Protein AF-A0A932TS19-F1 (afdb_monomer_lite)

Radius of gyration: 14.97 Å; chains: 1; bounding box: 32×15×45 Å

Foldseek 3Di:
DQDDPVSLVVLVVVLVVLVVVLVVCVVPPDPVCSCVVNVVSVVSSVVSVVVSVVVVPDDDPDD

Sequence (63 aa):
MIPNDEELKVTRERIRKFQEWLAQMRRTARPEEFQALASGYRLEVERVQAEVMEYLLRPVAAA

Structure (mmCIF, N/CA/C/O backbone):
data_AF-A0A932TS19-F1
#
_entry.id   AF-A0A932TS19-F1
#
loop_
_atom_site.group_PDB
_atom_site.id
_atom_site.type_symbol
_atom_site.label_atom_id
_atom_site.label_alt_id
_atom_site.label_comp_id
_atom_site.label_asym_id
_atom_site.label_entity_id
_atom_site.label_seq_id
_atom_site.pdbx_PDB_ins_code
_atom_site.Cartn_x
_atom_site.Cartn_y
_atom_site.Cartn_z
_atom_site.occupancy
_atom_site.B_iso_or_equiv
_atom_site.auth_seq_id
_atom_site.auth_comp_id
_atom_site.auth_asym_id
_atom_site.auth_atom_id
_atom_site.pdbx_PDB_model_num
ATOM 1 N N . MET A 1 1 ? 9.214 5.580 -5.147 1.00 82.31 1 MET A N 1
ATOM 2 C CA . MET A 1 1 ? 9.343 4.939 -6.473 1.00 82.31 1 MET A CA 1
ATOM 3 C C . MET A 1 1 ? 10.064 3.612 -6.320 1.00 82.31 1 MET A C 1
ATOM 5 O O . MET A 1 1 ? 11.208 3.598 -5.884 1.00 82.31 1 MET A O 1
ATOM 9 N N . ILE A 1 2 ? 9.414 2.520 -6.718 1.00 94.38 2 ILE A N 1
ATOM 10 C CA . ILE A 1 2 ? 9.987 1.165 -6.750 1.00 94.38 2 ILE A CA 1
ATOM 11 C C . ILE A 1 2 ? 11.023 1.076 -7.889 1.00 94.38 2 ILE A C 1
ATOM 13 O O . ILE A 1 2 ? 10.684 1.467 -9.006 1.00 94.38 2 ILE A O 1
ATOM 17 N N . PRO A 1 3 ? 12.273 0.636 -7.672 1.00 93.38 3 PRO A N 1
ATOM 18 C CA . PRO A 1 3 ? 13.307 0.648 -8.715 1.00 93.38 3 PRO A CA 1
ATOM 19 C C . PRO A 1 3 ? 13.348 -0.612 -9.590 1.00 93.38 3 PRO A C 1
ATOM 21 O O . PRO A 1 3 ? 13.767 -0.519 -10.739 1.00 93.38 3 PRO A O 1
ATOM 24 N N . ASN A 1 4 ? 12.940 -1.769 -9.069 1.00 94.19 4 ASN A N 1
ATOM 25 C CA . ASN A 1 4 ? 13.099 -3.066 -9.728 1.00 94.19 4 ASN A CA 1
ATOM 26 C C . ASN A 1 4 ? 12.058 -4.089 -9.228 1.00 94.19 4 ASN A C 1
ATOM 28 O O . ASN A 1 4 ? 11.262 -3.800 -8.330 1.00 94.19 4 ASN A O 1
ATOM 32 N N . ASP A 1 5 ? 12.087 -5.296 -9.799 1.00 95.75 5 ASP A N 1
ATOM 33 C CA . ASP A 1 5 ? 11.123 -6.360 -9.494 1.00 95.75 5 ASP A CA 1
ATOM 34 C C . ASP A 1 5 ? 11.281 -6.947 -8.083 1.00 95.75 5 ASP A C 1
ATOM 36 O O . ASP A 1 5 ? 10.309 -7.426 -7.491 1.00 95.75 5 ASP A O 1
ATOM 40 N N . GLU A 1 6 ? 12.486 -6.899 -7.515 1.00 96.69 6 GLU A N 1
ATOM 41 C CA . GLU A 1 6 ? 12.731 -7.339 -6.140 1.00 96.69 6 GLU A CA 1
ATOM 42 C C . GLU A 1 6 ? 12.035 -6.403 -5.146 1.00 96.69 6 GLU A C 1
ATOM 44 O O . GLU A 1 6 ? 11.248 -6.843 -4.304 1.00 96.69 6 GLU A O 1
ATOM 49 N N . GLU A 1 7 ? 12.221 -5.099 -5.320 1.00 97.19 7 GLU A N 1
ATOM 50 C CA . GLU A 1 7 ? 11.545 -4.075 -4.531 1.00 97.19 7 GLU A CA 1
ATOM 51 C C . GLU A 1 7 ? 10.033 -4.066 -4.785 1.00 97.19 7 GLU A C 1
ATOM 53 O O . GLU A 1 7 ? 9.253 -3.839 -3.857 1.00 97.19 7 GLU A O 1
ATOM 58 N N . LEU A 1 8 ? 9.574 -4.392 -6.003 1.00 97.19 8 LEU A N 1
ATOM 59 C CA . LEU A 1 8 ? 8.150 -4.602 -6.282 1.00 97.19 8 LEU A CA 1
ATOM 60 C C . LEU A 1 8 ? 7.590 -5.730 -5.408 1.00 97.19 8 LEU A C 1
ATOM 62 O O . LEU A 1 8 ? 6.524 -5.576 -4.803 1.00 97.19 8 LEU A O 1
ATOM 66 N N . LYS A 1 9 ? 8.296 -6.861 -5.321 1.00 97.62 9 LYS A N 1
ATOM 67 C CA . LYS A 1 9 ? 7.885 -8.006 -4.499 1.00 97.62 9 LYS A CA 1
ATOM 68 C C . LYS A 1 9 ? 7.817 -7.630 -3.019 1.00 97.62 9 LYS A C 1
ATOM 70 O O . LYS A 1 9 ? 6.800 -7.902 -2.378 1.00 97.62 9 LYS A O 1
ATOM 75 N N . VAL A 1 10 ? 8.852 -6.975 -2.492 1.00 97.31 10 VAL A N 1
ATOM 76 C CA . VAL A 1 10 ? 8.893 -6.495 -1.097 1.00 97.31 10 VAL A CA 1
ATOM 77 C C . VAL A 1 10 ? 7.742 -5.525 -0.819 1.00 97.31 10 VAL A C 1
ATOM 79 O O . VAL A 1 10 ? 7.054 -5.633 0.199 1.00 97.31 10 VAL A O 1
ATOM 82 N N . THR A 1 11 ? 7.474 -4.618 -1.755 1.00 96.94 11 THR A N 1
ATOM 83 C CA . THR A 1 11 ? 6.408 -3.622 -1.627 1.00 96.94 11 THR A CA 1
ATOM 84 C C . THR A 1 11 ? 5.020 -4.267 -1.596 1.00 96.94 11 THR A C 1
ATOM 86 O O . THR A 1 11 ? 4.202 -3.938 -0.734 1.00 96.94 11 THR A O 1
ATOM 89 N N . ARG A 1 12 ? 4.750 -5.245 -2.472 1.00 97.56 12 ARG A N 1
ATOM 90 C CA . ARG A 1 12 ? 3.478 -5.996 -2.479 1.00 97.56 12 ARG A CA 1
ATOM 91 C C . ARG A 1 12 ? 3.281 -6.804 -1.195 1.00 97.56 12 ARG A C 1
ATOM 93 O O . ARG A 1 12 ? 2.174 -6.852 -0.665 1.00 97.56 12 ARG A O 1
ATOM 100 N N . GLU A 1 13 ? 4.351 -7.379 -0.655 1.00 97.75 13 GLU A N 1
ATOM 101 C CA . GLU A 1 13 ? 4.323 -8.088 0.627 1.00 97.75 13 GLU A CA 1
ATOM 102 C C . GLU A 1 13 ? 4.007 -7.146 1.803 1.00 97.75 13 GLU A C 1
ATOM 104 O O . GLU A 1 13 ? 3.260 -7.502 2.716 1.00 97.75 13 GLU A O 1
ATOM 109 N N . ARG A 1 14 ? 4.507 -5.906 1.766 1.00 95.69 14 ARG A N 1
ATOM 110 C CA . ARG A 1 14 ? 4.153 -4.879 2.755 1.00 95.69 14 ARG A CA 1
ATOM 111 C C . ARG A 1 14 ? 2.666 -4.516 2.699 1.00 95.69 14 ARG A C 1
ATOM 113 O O . ARG A 1 14 ? 2.038 -4.432 3.754 1.00 95.69 14 ARG A O 1
ATOM 120 N N . ILE A 1 15 ? 2.094 -4.354 1.501 1.00 97.44 15 ILE A N 1
ATOM 121 C CA . ILE A 1 15 ? 0.647 -4.119 1.327 1.00 97.44 15 ILE A CA 1
ATOM 122 C C . ILE A 1 15 ? -0.159 -5.273 1.934 1.00 97.44 15 ILE A C 1
ATOM 124 O O . ILE A 1 15 ? -1.084 -5.020 2.706 1.00 97.44 15 ILE A O 1
ATOM 128 N N . ARG A 1 16 ? 0.220 -6.528 1.645 1.00 97.75 16 ARG A N 1
ATOM 129 C CA . ARG A 1 16 ? -0.438 -7.721 2.204 1.00 97.75 16 ARG A CA 1
ATOM 130 C C . ARG A 1 16 ? -0.488 -7.668 3.732 1.00 97.75 16 ARG A C 1
ATOM 132 O O . ARG A 1 16 ? -1.562 -7.809 4.310 1.00 97.75 16 ARG A O 1
ATOM 139 N N . LYS A 1 17 ? 0.645 -7.389 4.384 1.00 96.81 17 LYS A N 1
ATOM 140 C CA . LYS A 1 17 ? 0.723 -7.281 5.853 1.00 96.81 17 LYS A CA 1
ATOM 141 C C . LYS A 1 17 ? -0.179 -6.180 6.411 1.00 96.81 17 LYS A C 1
ATOM 143 O O . LYS A 1 17 ? -0.884 -6.408 7.391 1.00 96.81 17 LYS A O 1
ATOM 148 N N . PHE A 1 18 ? -0.206 -5.004 5.781 1.00 96.06 18 PHE A N 1
ATOM 149 C CA . PHE A 1 18 ? -1.104 -3.923 6.201 1.00 96.06 18 PHE A CA 1
ATOM 150 C C . PHE A 1 18 ? -2.580 -4.311 6.078 1.00 96.06 18 PHE A C 1
ATOM 152 O O . PHE A 1 18 ? -3.367 -4.030 6.982 1.00 96.06 18 PHE A O 1
ATOM 159 N N . GLN A 1 19 ? -2.958 -4.990 4.995 1.00 97.06 19 GLN A N 1
ATOM 160 C CA . GLN A 1 19 ? -4.323 -5.479 4.800 1.00 97.06 19 GLN A CA 1
ATOM 161 C C . GLN A 1 19 ? -4.703 -6.554 5.828 1.00 97.06 19 GLN A C 1
ATOM 163 O O . GLN A 1 19 ? -5.820 -6.533 6.342 1.00 97.06 19 GLN A O 1
ATOM 168 N N . GLU A 1 20 ? -3.780 -7.448 6.187 1.00 97.06 20 GLU A N 1
ATOM 169 C CA . GLU A 1 20 ? -3.989 -8.449 7.242 1.00 97.06 20 GLU A CA 1
ATOM 170 C C . GLU A 1 20 ? -4.199 -7.806 8.613 1.00 97.06 20 GLU A C 1
ATOM 172 O O . GLU A 1 20 ? -5.130 -8.175 9.332 1.00 97.06 20 GLU A O 1
ATOM 177 N N . TRP A 1 21 ? -3.402 -6.794 8.964 1.00 95.94 21 TRP A N 1
ATOM 178 C CA . TRP A 1 21 ? -3.603 -6.050 10.207 1.00 95.94 21 TRP A CA 1
ATOM 179 C C . TRP A 1 21 ? -4.931 -5.298 10.221 1.00 95.94 21 TRP A C 1
ATOM 181 O O . TRP A 1 21 ? -5.640 -5.356 11.222 1.00 95.94 21 TRP A O 1
ATOM 191 N N . LEU A 1 22 ? -5.328 -4.670 9.112 1.00 95.75 22 LEU A N 1
ATOM 192 C CA . LEU A 1 22 ? -6.648 -4.045 8.984 1.00 95.75 22 LEU A CA 1
ATOM 193 C C . LEU A 1 22 ? -7.786 -5.060 9.162 1.00 95.75 22 LEU A C 1
ATOM 195 O O . LEU A 1 22 ? -8.757 -4.786 9.873 1.00 95.75 22 LEU A O 1
ATOM 199 N N . ALA A 1 23 ? -7.664 -6.240 8.552 1.00 96.06 23 ALA A N 1
ATOM 200 C CA . ALA A 1 23 ? -8.644 -7.313 8.688 1.00 96.06 23 ALA A CA 1
ATOM 201 C C . ALA A 1 23 ? -8.739 -7.821 10.134 1.00 96.06 23 ALA A C 1
ATOM 203 O O . ALA A 1 23 ? -9.843 -8.073 10.622 1.00 96.06 23 ALA A O 1
ATOM 204 N N . GLN A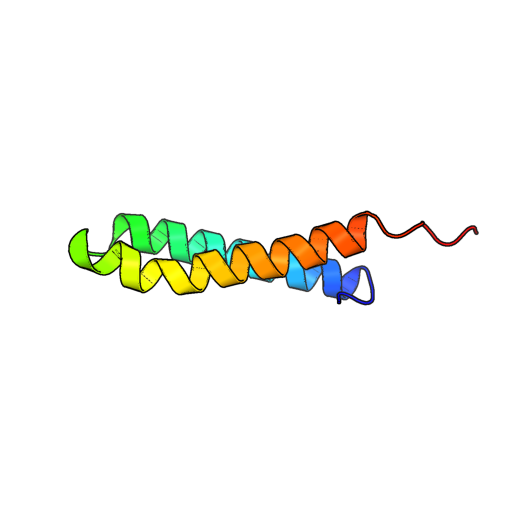 1 24 ? -7.606 -7.921 10.834 1.00 95.56 24 GLN A N 1
ATOM 205 C CA . GLN A 1 24 ? -7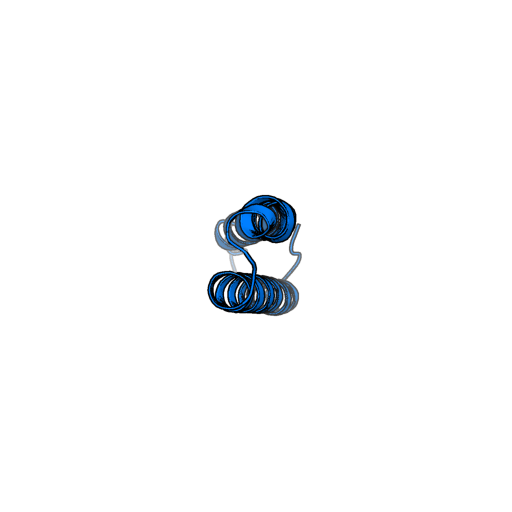.569 -8.284 12.247 1.00 95.56 24 GLN A CA 1
ATOM 206 C C . GLN A 1 24 ? -8.207 -7.198 13.122 1.00 95.56 24 GLN A C 1
ATOM 208 O O . GLN A 1 24 ? -9.091 -7.504 13.919 1.00 95.56 24 GLN A O 1
ATOM 213 N N . MET A 1 25 ? -7.836 -5.927 12.932 1.00 94.81 25 MET A N 1
ATOM 214 C CA . MET A 1 25 ? -8.402 -4.796 13.680 1.00 94.81 25 MET A CA 1
ATOM 215 C C . MET A 1 25 ? -9.915 -4.705 13.513 1.00 94.81 25 MET A C 1
ATOM 217 O O . MET A 1 25 ? -10.618 -4.446 14.483 1.00 94.81 25 MET A O 1
ATOM 221 N N . ARG A 1 26 ? -10.436 -4.994 12.316 1.00 94.81 26 ARG A N 1
ATOM 222 C CA . ARG A 1 26 ? -11.883 -5.019 12.061 1.00 94.81 26 ARG A CA 1
ATOM 223 C C . ARG A 1 26 ? -12.630 -6.033 12.935 1.00 94.81 26 ARG A C 1
ATOM 225 O O . ARG A 1 26 ? -13.827 -5.875 13.147 1.00 94.81 26 ARG A O 1
ATOM 232 N N . ARG A 1 27 ? -11.950 -7.080 13.413 1.00 95.75 27 ARG A N 1
ATOM 233 C CA . ARG A 1 27 ? -12.525 -8.120 14.280 1.00 95.75 27 ARG A CA 1
ATOM 234 C C . ARG A 1 27 ? -12.338 -7.831 15.767 1.00 95.75 27 ARG A C 1
ATOM 236 O O . ARG A 1 27 ? -13.132 -8.318 16.561 1.00 95.75 27 ARG A O 1
ATOM 243 N N . THR A 1 28 ? -11.284 -7.106 16.143 1.00 95.62 28 THR A N 1
ATOM 244 C CA . THR A 1 28 ? -10.871 -6.969 17.551 1.00 95.62 28 THR A CA 1
ATOM 245 C C . THR A 1 28 ? -11.028 -5.570 18.130 1.00 95.62 28 THR A C 1
ATOM 247 O O . THR A 1 28 ? -11.064 -5.436 19.348 1.00 95.62 28 THR A O 1
ATOM 250 N N . ALA A 1 29 ? -11.064 -4.526 17.299 1.00 94.50 29 ALA A N 1
ATOM 251 C CA . ALA A 1 29 ? -11.196 -3.152 17.768 1.00 94.50 29 ALA A CA 1
ATOM 252 C C . ALA A 1 29 ? -12.644 -2.833 18.147 1.00 94.50 29 ALA A C 1
ATOM 254 O O . ALA A 1 29 ? -13.592 -3.352 17.551 1.00 94.50 29 ALA A O 1
ATOM 255 N N . ARG A 1 30 ? -12.811 -1.918 19.103 1.00 95.81 30 ARG A N 1
ATOM 256 C CA . ARG A 1 30 ? -14.120 -1.334 19.390 1.00 95.81 30 ARG A CA 1
ATOM 257 C C . ARG A 1 30 ? -14.573 -0.469 18.206 1.00 95.81 3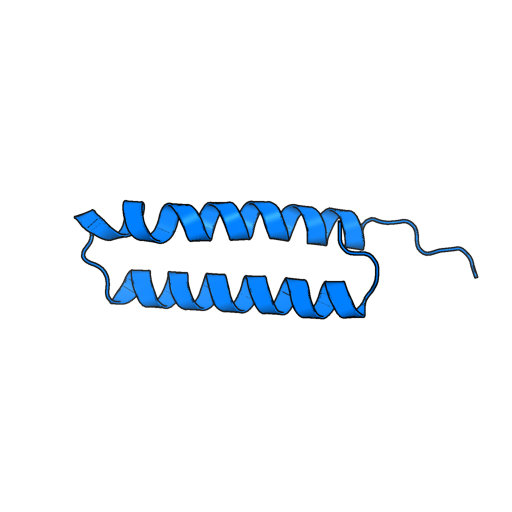0 ARG A C 1
ATOM 259 O O . ARG A 1 30 ? -13.723 0.206 17.613 1.00 95.81 30 ARG A O 1
ATOM 266 N N . PRO A 1 31 ? -15.869 -0.456 17.848 1.00 93.12 31 PRO A N 1
ATOM 267 C CA . PRO A 1 31 ? -16.362 0.306 16.698 1.00 93.12 31 PRO A CA 1
ATOM 268 C C . PRO A 1 31 ? -15.954 1.786 16.713 1.00 93.12 31 PRO A C 1
ATOM 270 O O . PRO A 1 31 ? -15.549 2.321 15.683 1.00 93.12 31 PRO A O 1
ATOM 273 N N . GLU A 1 32 ? -15.996 2.420 17.884 1.00 94.69 32 GLU A N 1
ATOM 274 C CA . GLU A 1 32 ? -15.645 3.825 18.100 1.00 94.69 32 GLU A CA 1
ATOM 275 C C . GLU A 1 32 ? -14.146 4.131 17.917 1.00 94.69 32 GLU A C 1
ATOM 277 O O . GLU A 1 32 ? -13.782 5.253 17.576 1.00 94.69 32 GLU A O 1
ATOM 282 N N . GLU A 1 33 ? -13.270 3.137 18.082 1.00 92.94 33 GLU A N 1
ATOM 283 C CA . GLU A 1 33 ? -11.815 3.290 17.930 1.00 92.94 33 GLU A CA 1
ATOM 284 C C . GLU A 1 33 ? -11.318 2.856 16.553 1.00 92.94 33 GLU A C 1
ATOM 286 O O . GLU A 1 33 ? -10.267 3.307 16.090 1.00 92.94 33 GLU A O 1
ATOM 291 N N . PHE A 1 34 ? -12.066 1.974 15.885 1.00 93.75 34 PHE A N 1
ATOM 292 C CA . PHE A 1 34 ? -11.631 1.332 14.651 1.00 93.75 34 PHE A CA 1
ATOM 293 C C . PHE A 1 34 ? -11.247 2.345 13.573 1.00 93.75 34 PHE A C 1
ATOM 295 O O . PHE A 1 34 ? -10.201 2.195 12.948 1.00 93.75 34 PHE A O 1
ATOM 302 N N . GLN A 1 35 ? -12.050 3.395 13.370 1.00 93.50 35 GLN A N 1
ATOM 303 C CA . GLN A 1 35 ? -11.763 4.397 12.343 1.00 93.50 35 GLN A CA 1
ATOM 304 C C . GLN A 1 35 ? -10.419 5.096 12.595 1.00 93.50 35 GLN A C 1
ATOM 306 O O . GLN A 1 35 ? -9.620 5.236 11.667 1.00 93.50 35 GLN A O 1
ATOM 311 N N . ALA A 1 36 ? -10.160 5.513 13.837 1.00 93.44 36 ALA A N 1
ATOM 312 C CA . ALA A 1 36 ? -8.919 6.184 14.202 1.00 93.44 36 ALA A CA 1
ATOM 313 C C . ALA A 1 36 ? -7.713 5.259 13.979 1.00 93.44 36 ALA A C 1
ATOM 315 O O . ALA A 1 36 ? -6.763 5.650 13.301 1.00 93.44 36 ALA A O 1
ATOM 316 N N . LEU A 1 37 ? -7.801 4.008 14.445 1.00 90.69 37 LEU A N 1
ATOM 317 C CA . LEU A 1 37 ? -6.740 3.005 14.315 1.00 90.69 37 LEU A CA 1
ATOM 318 C C . LEU A 1 37 ? -6.482 2.587 12.858 1.00 90.69 37 LEU A C 1
ATOM 320 O O . LEU A 1 37 ? -5.332 2.441 12.451 1.00 90.69 37 LEU A O 1
ATOM 324 N N . ALA A 1 38 ? -7.533 2.412 12.055 1.00 95.38 38 ALA A N 1
ATOM 325 C CA . ALA A 1 38 ? -7.438 1.925 10.680 1.00 95.38 38 ALA A CA 1
ATOM 326 C C . 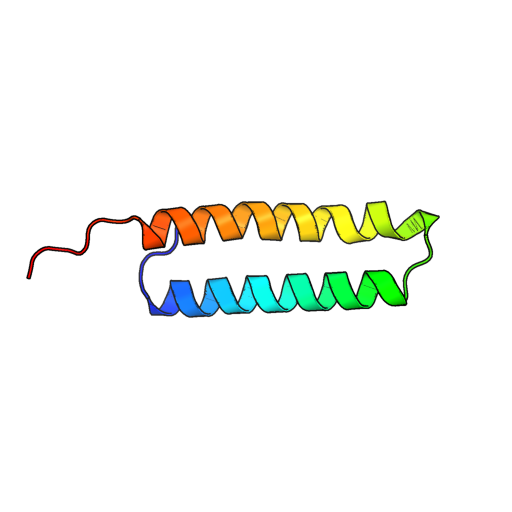ALA A 1 38 ? -7.018 3.009 9.674 1.00 95.38 38 ALA A C 1
ATOM 328 O O . ALA A 1 38 ? -6.472 2.688 8.616 1.00 95.38 38 ALA A O 1
ATOM 329 N N . SER A 1 39 ? -7.273 4.287 9.977 1.00 93.44 39 SER A N 1
ATOM 330 C CA . SER A 1 39 ? -7.076 5.398 9.035 1.00 93.44 39 SER A CA 1
ATOM 331 C C . SER A 1 39 ? -5.642 5.503 8.504 1.00 93.44 39 SER A C 1
ATOM 333 O O . SER A 1 39 ? -5.458 5.634 7.294 1.00 93.44 39 SER A O 1
ATOM 335 N N . GLY A 1 40 ? -4.636 5.369 9.374 1.00 92.50 40 GLY A N 1
ATOM 336 C CA . GLY A 1 40 ? -3.225 5.415 8.983 1.00 92.50 40 GLY A CA 1
ATOM 337 C C . GLY A 1 40 ? -2.824 4.256 8.068 1.00 92.50 40 GLY A C 1
ATOM 338 O O . GLY A 1 40 ? -2.201 4.469 7.032 1.00 92.50 40 GLY A O 1
ATOM 339 N N . TYR A 1 41 ? -3.255 3.033 8.392 1.00 94.06 41 TYR A N 1
ATOM 340 C CA . TYR A 1 41 ? -2.990 1.863 7.549 1.00 94.06 41 TYR A CA 1
ATOM 341 C C . TYR A 1 41 ? -3.662 1.972 6.181 1.00 94.06 41 TYR A C 1
ATOM 343 O O . TYR A 1 41 ? -3.050 1.614 5.178 1.00 94.06 41 TYR A O 1
ATOM 351 N N . ARG A 1 42 ? -4.898 2.489 6.121 1.00 95.06 42 ARG A N 1
ATOM 352 C CA . ARG A 1 42 ? -5.592 2.733 4.850 1.00 95.06 42 ARG A CA 1
ATOM 353 C C . ARG A 1 42 ? -4.794 3.694 3.965 1.00 95.06 42 ARG A C 1
ATOM 355 O O . ARG A 1 42 ? -4.559 3.374 2.805 1.00 95.06 42 ARG A O 1
ATOM 362 N N . LEU A 1 43 ? -4.357 4.827 4.518 1.00 96.38 43 LEU A N 1
ATOM 363 C CA . LEU A 1 43 ? -3.588 5.829 3.773 1.00 96.38 43 LEU A CA 1
ATOM 364 C C . LEU A 1 43 ? -2.253 5.271 3.265 1.00 96.38 43 LEU A C 1
ATOM 366 O O . L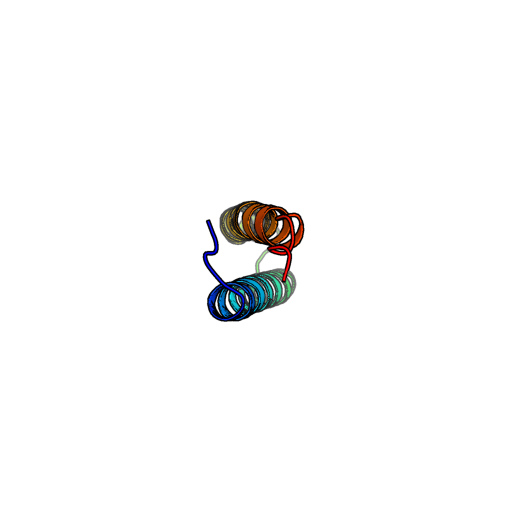EU A 1 43 ? -1.897 5.497 2.111 1.00 96.38 43 LEU A O 1
ATOM 370 N N . GLU A 1 44 ? -1.537 4.496 4.083 1.00 95.38 44 GLU A N 1
ATOM 371 C CA . GLU A 1 44 ? -0.293 3.858 3.639 1.00 95.38 44 GLU A CA 1
ATOM 372 C C . GLU A 1 44 ? -0.529 2.808 2.549 1.00 95.38 44 GLU A C 1
ATOM 374 O O . GLU A 1 44 ? 0.239 2.748 1.591 1.00 95.38 44 GLU A O 1
ATOM 379 N N . VAL A 1 45 ? -1.595 2.006 2.642 1.00 96.62 45 VAL A N 1
ATOM 380 C CA . VAL A 1 45 ? -1.952 1.048 1.583 1.00 96.62 45 VAL A CA 1
ATOM 381 C C . VAL A 1 45 ? -2.248 1.774 0.275 1.00 96.62 45 VAL A C 1
ATOM 383 O O . VAL A 1 45 ? -1.710 1.384 -0.757 1.00 96.62 45 VAL A O 1
ATOM 386 N N . GLU A 1 46 ? -3.055 2.835 0.308 1.00 97.00 46 GLU A N 1
ATOM 387 C CA . GLU A 1 46 ? -3.393 3.634 -0.878 1.00 97.00 46 GLU A CA 1
ATOM 388 C C . GLU A 1 46 ? -2.139 4.246 -1.517 1.00 97.00 46 GLU A C 1
ATOM 390 O O . GLU A 1 46 ? -1.921 4.102 -2.722 1.00 97.00 46 GLU A O 1
ATOM 395 N N . ARG A 1 47 ? -1.268 4.855 -0.704 1.00 96.62 47 ARG A N 1
ATOM 396 C CA . ARG A 1 47 ? -0.013 5.467 -1.160 1.00 96.62 47 ARG A CA 1
ATOM 397 C C . ARG A 1 47 ? 0.921 4.443 -1.806 1.00 96.62 47 ARG A C 1
ATOM 399 O O . ARG A 1 47 ? 1.440 4.676 -2.893 1.00 96.62 47 ARG A O 1
ATOM 406 N N . VAL A 1 48 ? 1.134 3.302 -1.152 1.00 95.88 48 VAL A N 1
ATOM 407 C CA . VAL A 1 48 ? 2.053 2.263 -1.639 1.00 95.88 48 VAL A CA 1
ATOM 408 C C . VAL A 1 48 ? 1.478 1.535 -2.859 1.00 95.88 48 VAL A C 1
ATOM 410 O O . VAL A 1 48 ? 2.220 1.199 -3.781 1.00 95.88 48 VAL A O 1
ATOM 413 N N . GLN A 1 49 ? 0.160 1.330 -2.915 1.00 97.75 49 GLN A N 1
ATOM 414 C CA . GLN A 1 49 ? -0.505 0.758 -4.086 1.00 97.75 49 GLN A CA 1
ATOM 415 C C . GLN A 1 49 ? -0.340 1.658 -5.316 1.00 97.75 49 GLN A C 1
ATOM 417 O O . GLN A 1 49 ? -0.130 1.134 -6.410 1.00 97.75 49 GLN A O 1
ATOM 422 N N . ALA A 1 50 ? -0.383 2.984 -5.153 1.00 97.38 50 ALA A N 1
ATOM 423 C CA . ALA A 1 50 ? -0.105 3.912 -6.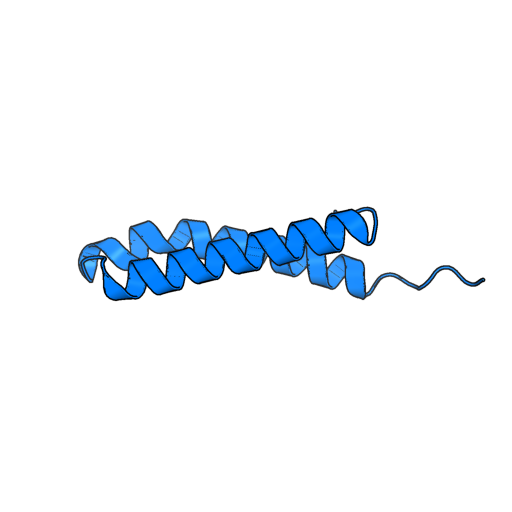247 1.00 97.38 50 ALA A CA 1
ATOM 424 C C . ALA A 1 50 ? 1.310 3.702 -6.816 1.00 97.38 50 ALA A C 1
ATOM 426 O O . ALA A 1 50 ? 1.456 3.531 -8.023 1.00 97.38 50 ALA A O 1
ATOM 427 N N . GLU A 1 51 ? 2.332 3.578 -5.960 1.00 96.50 51 GLU A N 1
ATOM 428 C CA . GLU A 1 51 ? 3.710 3.305 -6.405 1.00 96.50 51 GLU A CA 1
ATOM 429 C C . GLU A 1 51 ? 3.856 1.958 -7.135 1.00 96.50 51 GLU A C 1
ATOM 431 O O . GLU A 1 51 ? 4.625 1.845 -8.093 1.00 96.50 51 GLU A O 1
ATOM 436 N N . VAL A 1 52 ? 3.119 0.929 -6.700 1.00 97.56 52 VAL A N 1
ATOM 437 C CA . VAL A 1 52 ? 3.070 -0.375 -7.384 1.00 97.56 52 VAL A CA 1
ATOM 438 C C . VAL A 1 52 ? 2.487 -0.227 -8.784 1.00 97.56 52 VAL A C 1
ATOM 440 O O . VAL A 1 52 ? 3.053 -0.757 -9.738 1.00 97.56 52 VAL A O 1
ATOM 443 N N . MET A 1 53 ? 1.377 0.498 -8.923 1.00 97.50 53 MET A N 1
ATOM 444 C CA . MET A 1 53 ? 0.750 0.711 -10.227 1.00 97.50 53 MET A CA 1
ATOM 445 C C . MET A 1 53 ? 1.641 1.537 -11.155 1.00 97.50 53 MET A C 1
ATOM 447 O O . MET A 1 53 ? 1.791 1.178 -12.319 1.00 97.50 53 MET A O 1
ATOM 451 N N . GLU A 1 54 ? 2.288 2.582 -10.637 1.00 96.19 54 GLU A N 1
ATOM 452 C CA . GLU A 1 54 ? 3.280 3.356 -11.388 1.00 96.19 54 GLU A CA 1
ATOM 453 C C . GLU A 1 54 ? 4.427 2.478 -11.897 1.00 96.19 54 GLU A C 1
ATOM 455 O O . GLU A 1 54 ? 4.851 2.639 -13.038 1.00 96.19 54 GLU A O 1
ATOM 460 N N . TYR A 1 55 ? 4.929 1.544 -11.081 1.00 95.81 55 TYR A N 1
ATOM 461 C CA . TYR A 1 55 ? 5.972 0.607 -11.500 1.00 95.81 55 TYR A CA 1
ATOM 462 C C . TYR A 1 55 ? 5.494 -0.342 -12.602 1.00 95.81 55 TYR A C 1
ATOM 464 O O . TYR A 1 55 ? 6.167 -0.489 -13.618 1.00 95.81 55 TYR A O 1
ATOM 472 N N . LEU A 1 56 ? 4.329 -0.969 -12.416 1.00 95.50 56 LEU A N 1
ATOM 473 C CA . LEU A 1 56 ? 3.786 -1.961 -13.351 1.00 95.50 56 LEU A CA 1
ATOM 474 C C . LEU A 1 56 ? 3.432 -1.373 -14.722 1.00 95.50 56 LEU A C 1
ATOM 476 O O . LEU A 1 56 ? 3.384 -2.107 -15.704 1.00 95.50 56 LEU A O 1
ATOM 480 N N . LEU A 1 57 ? 3.178 -0.066 -14.788 1.00 95.19 57 LEU A N 1
ATOM 481 C CA . LEU A 1 57 ? 2.896 0.656 -16.027 1.00 95.19 57 LEU A CA 1
ATOM 482 C C . LEU A 1 57 ? 4.151 1.249 -16.681 1.00 95.19 57 LEU A C 1
ATOM 484 O O . LEU A 1 57 ? 4.036 1.916 -17.712 1.00 95.19 57 LEU A O 1
ATOM 488 N N . ARG A 1 58 ? 5.349 1.029 -16.121 1.00 91.75 58 ARG A N 1
ATOM 489 C CA . ARG A 1 58 ? 6.584 1.453 -16.786 1.00 91.75 58 ARG A CA 1
ATOM 490 C C . ARG A 1 58 ? 6.756 0.685 -18.094 1.00 91.75 58 ARG A C 1
ATOM 492 O O . ARG A 1 58 ? 6.511 -0.521 -18.124 1.00 91.75 58 ARG A O 1
ATOM 499 N N . PRO A 1 59 ? 7.215 1.353 -19.164 1.00 85.81 59 PRO A N 1
ATOM 500 C CA . PRO A 1 59 ? 7.580 0.662 -20.387 1.00 85.81 59 PRO A CA 1
ATOM 501 C C . PRO A 1 59 ? 8.597 -0.435 -20.073 1.00 85.81 59 PRO A C 1
ATOM 503 O O . PRO A 1 59 ? 9.603 -0.175 -19.408 1.00 85.81 59 PRO A O 1
ATOM 506 N N . VAL A 1 60 ? 8.343 -1.651 -20.556 1.00 75.94 60 VAL A N 1
ATOM 507 C CA . VAL A 1 60 ? 9.363 -2.700 -20.559 1.00 75.94 60 VAL A CA 1
ATOM 508 C C . VAL A 1 60 ? 10.508 -2.168 -21.416 1.00 75.94 60 VAL A C 1
ATOM 510 O O . VAL A 1 60 ? 10.270 -1.753 -22.553 1.00 75.94 60 VAL A O 1
ATOM 513 N N . ALA A 1 61 ? 11.725 -2.104 -20.870 1.00 66.44 61 ALA A N 1
ATOM 514 C CA . ALA A 1 61 ? 12.886 -1.724 -21.664 1.00 66.44 61 ALA A CA 1
ATOM 515 C C . ALA A 1 61 ? 12.945 -2.655 -22.884 1.00 66.44 61 ALA A C 1
ATOM 517 O O . ALA A 1 61 ? 12.908 -3.876 -22.723 1.00 66.44 61 ALA A O 1
ATOM 518 N N . ALA A 1 62 ? 12.941 -2.081 -24.090 1.00 51.88 62 ALA A N 1
ATOM 519 C CA . ALA A 1 62 ? 13.079 -2.862 -25.311 1.00 51.88 62 ALA A CA 1
ATOM 520 C C . ALA A 1 62 ? 14.390 -3.661 -25.227 1.00 51.88 62 ALA A C 1
ATOM 522 O O . ALA A 1 62 ? 15.425 -3.090 -24.878 1.00 51.88 62 ALA A O 1
ATOM 523 N N . ALA A 1 63 ? 14.288 -4.972 -25.459 1.00 44.97 63 ALA A N 1
ATOM 524 C CA . ALA A 1 63 ? 15.410 -5.907 -25.444 1.00 44.97 63 ALA A CA 1
ATOM 525 C C . ALA A 1 63 ? 16.431 -5.604 -26.547 1.00 44.97 63 ALA A C 1
ATOM 527 O O . ALA A 1 63 ? 16.007 -5.126 -27.626 1.00 44.97 63 ALA A O 1
#

Secondary structure (DSSP, 8-state):
---SHHHHHHHHHHHHHHHHHHHHHHHHS-HHHHHHHHHHHHHHHHHHHHHHHHHHTSPPPP-

pLDDT: mean 92.97, std 9.51, range [44.97, 97.75]